Protein AF-A0A5C5XX78-F1 (afdb_monomer_lite)

Secondary structure (DSSP, 8-state):
--------TTS-HHHHHHHHHHT----EESSHHHHTTSTTEEEEEEEGGGTEEEEEEEGGG--S-HHHHHHHHHHHHHHHHGGGTTTT-EEEEEE--TTEEE--STT-EEE-SS-EE-GGGGGGHHHHHHHHH---SS----

Foldseek 3Di:
DPPPPPDPPQDQPQQVVVCVVVVHDWFWDRDLVRLVVDLQKWKWWAFPSLQDTFKTARSVQAQADPVLVVVLSQVSCCVVPVPCNRHRTDIHMTRHDAPDFADGHPRGWGRNSHMTGDPVCVVCVVVSSCSRNDNDPDDPDD

Radius of gyration: 15.11 Å; chains: 1; bounding box: 34×28×59 Å

pLDDT: mean 88.4, std 13.92, range [34.88, 97.88]

Sequence (142 aa):
MSESHDIPEHESPVRRMMADAHGTPFHPLRTLDEARQHDDGVAILQGDWAGQIYAVIPVQMIRCSLETLQRLLLDLDTEAWSCNENEGASIYYERKPAGTGVAGGMGGGTSTGQLWIHPEFDEIAEQIRRVIVSEQETLDVP

Structure (mmCIF, N/CA/C/O backbone):
data_AF-A0A5C5XX78-F1
#
_entry.id   AF-A0A5C5XX78-F1
#
loop_
_atom_site.group_PDB
_atom_site.id
_atom_site.type_symbol
_atom_site.label_atom_id
_atom_site.label_alt_id
_atom_site.label_comp_id
_atom_site.label_asym_id
_atom_site.label_entity_id
_atom_site.label_seq_id
_atom_site.pdbx_PDB_ins_code
_atom_site.Cartn_x
_atom_site.Cartn_y
_atom_site.Cartn_z
_atom_site.occupancy
_atom_site.B_iso_or_equiv
_atom_site.auth_seq_id
_atom_site.auth_comp_id
_atom_site.auth_asym_id
_atom_site.auth_atom_id
_atom_site.pdbx_PDB_model_num
ATOM 1 N N . MET A 1 1 ? 15.141 11.291 -30.766 1.00 34.88 1 MET A N 1
ATOM 2 C CA . MET A 1 1 ? 14.138 12.088 -30.039 1.00 34.88 1 MET A CA 1
ATOM 3 C C . MET A 1 1 ? 13.466 11.106 -29.110 1.00 34.88 1 MET A C 1
ATOM 5 O O . MET A 1 1 ? 12.670 10.313 -29.584 1.00 34.88 1 MET A O 1
ATOM 9 N N . SER A 1 2 ? 13.934 11.013 -27.869 1.00 41.19 2 SER A N 1
ATOM 10 C CA . SER A 1 2 ? 13.335 10.100 -26.897 1.00 41.19 2 SER A CA 1
ATOM 11 C C . SER A 1 2 ? 12.046 10.762 -26.443 1.00 41.19 2 SER A C 1
ATOM 13 O O . SER A 1 2 ? 12.099 11.800 -25.791 1.00 41.19 2 SER A O 1
ATOM 15 N N . GLU A 1 3 ? 10.909 10.248 -26.897 1.00 42.41 3 GLU A N 1
ATOM 16 C CA . GLU A 1 3 ? 9.613 10.643 -26.362 1.00 42.41 3 GLU A CA 1
ATOM 17 C C . GLU A 1 3 ? 9.641 10.317 -24.870 1.00 42.41 3 GLU A C 1
ATOM 19 O O . GLU A 1 3 ? 9.661 9.144 -24.490 1.00 42.41 3 GLU A O 1
ATOM 24 N N . SER A 1 4 ? 9.723 11.349 -24.029 1.00 49.38 4 SER A N 1
ATOM 25 C CA . SER A 1 4 ? 9.356 11.235 -22.625 1.00 49.38 4 SER A CA 1
ATOM 26 C C . SER A 1 4 ? 7.889 10.827 -22.614 1.00 49.38 4 SER A C 1
ATOM 28 O O . SER A 1 4 ? 7.001 11.661 -22.767 1.00 49.38 4 SER A O 1
ATOM 30 N N . HIS A 1 5 ? 7.631 9.524 -22.550 1.00 56.88 5 HIS A N 1
ATOM 31 C CA . HIS A 1 5 ? 6.321 9.028 -22.178 1.00 56.88 5 HIS A CA 1
ATOM 32 C C . HIS A 1 5 ? 6.164 9.376 -20.702 1.00 56.88 5 HIS A C 1
ATOM 34 O O . HIS A 1 5 ? 6.621 8.629 -19.840 1.00 56.88 5 HIS A O 1
ATOM 40 N N . ASP A 1 6 ? 5.607 10.554 -20.425 1.00 76.69 6 ASP A N 1
ATOM 41 C CA . ASP A 1 6 ? 5.142 10.916 -19.093 1.00 76.69 6 ASP A CA 1
ATOM 42 C C . ASP A 1 6 ? 4.172 9.824 -18.634 1.00 76.69 6 ASP A C 1
ATOM 44 O O . ASP A 1 6 ? 3.064 9.679 -19.159 1.00 76.69 6 ASP A O 1
ATOM 48 N N . ILE A 1 7 ? 4.635 8.990 -17.705 1.00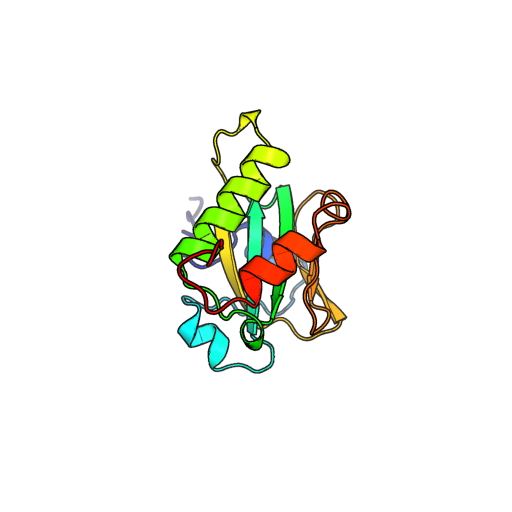 79.44 7 ILE A N 1
ATOM 49 C CA . ILE A 1 7 ? 3.804 7.975 -17.073 1.00 79.44 7 ILE A CA 1
ATOM 50 C C . ILE A 1 7 ? 2.829 8.734 -16.167 1.00 79.44 7 ILE A C 1
ATOM 52 O O . ILE A 1 7 ? 3.286 9.524 -15.338 1.00 79.44 7 ILE A O 1
ATOM 56 N N . PRO A 1 8 ? 1.505 8.550 -16.319 1.00 88.06 8 PRO A N 1
ATOM 57 C CA . PRO A 1 8 ? 0.539 9.250 -15.483 1.00 88.06 8 PRO A CA 1
ATOM 58 C C . PRO A 1 8 ? 0.791 8.986 -13.994 1.00 88.06 8 PRO A C 1
ATOM 60 O O . PRO A 1 8 ? 1.100 7.863 -13.616 1.00 88.06 8 PRO A O 1
ATOM 63 N N . GLU A 1 9 ? 0.576 9.982 -13.133 1.00 87.81 9 GLU A N 1
ATOM 64 C CA . GLU A 1 9 ? 0.915 9.898 -11.696 1.00 87.81 9 GLU A CA 1
ATOM 65 C C . GLU A 1 9 ? 0.242 8.730 -10.951 1.00 87.81 9 GLU A C 1
ATOM 67 O O . GLU A 1 9 ? 0.791 8.195 -9.994 1.00 87.81 9 GLU A O 1
ATOM 72 N N . HIS A 1 10 ? -0.941 8.307 -11.404 1.00 89.94 10 HIS A N 1
ATOM 73 C CA . HIS A 1 10 ? -1.679 7.175 -10.835 1.00 89.94 10 HIS A CA 1
ATOM 74 C C . HIS A 1 10 ? -1.178 5.804 -11.317 1.00 89.94 10 HIS A C 1
ATOM 76 O O . HIS A 1 10 ? -1.722 4.772 -10.926 1.00 89.94 10 HIS A O 1
ATOM 82 N N . GLU A 1 11 ? -0.171 5.773 -12.184 1.00 92.38 11 GLU A N 1
ATOM 83 C CA . GLU A 1 11 ? 0.428 4.556 -12.708 1.00 92.38 11 GLU A CA 1
ATOM 84 C C . GLU A 1 11 ? 1.809 4.338 -12.104 1.00 92.38 11 GLU A C 1
ATOM 86 O O . GLU A 1 11 ? 2.637 5.243 -12.045 1.00 92.38 11 GLU A O 1
ATOM 91 N N . SER A 1 12 ? 2.091 3.104 -11.692 1.00 91.50 12 SER A N 1
ATOM 92 C CA . SER A 1 12 ? 3.438 2.743 -11.264 1.00 91.50 12 SER A CA 1
ATOM 93 C C . SER A 1 12 ? 4.353 2.563 -12.477 1.00 91.50 12 SER A C 1
ATOM 95 O O . SER A 1 12 ? 4.074 1.689 -13.309 1.00 91.50 12 SER A O 1
ATOM 97 N N . PRO A 1 13 ? 5.481 3.299 -12.558 1.00 90.75 13 PRO A N 1
ATOM 98 C CA . PRO A 1 13 ? 6.438 3.160 -13.653 1.00 90.75 13 PRO A CA 1
ATOM 99 C C . PRO A 1 13 ? 6.957 1.732 -13.821 1.00 90.75 13 PRO A C 1
ATOM 101 O O . PRO A 1 13 ? 7.017 1.210 -14.934 1.00 90.75 13 PRO A O 1
ATOM 104 N N . VAL A 1 14 ? 7.271 1.067 -12.703 1.00 91.38 14 VAL A N 1
ATOM 105 C CA . VAL A 1 14 ? 7.781 -0.310 -12.699 1.00 91.38 14 VAL A CA 1
ATOM 106 C C . VAL A 1 14 ? 6.731 -1.280 -13.225 1.00 91.38 14 VAL A C 1
ATOM 108 O O . VAL A 1 14 ? 7.042 -2.132 -14.058 1.00 91.38 14 VAL A O 1
ATOM 111 N N . ARG A 1 15 ? 5.473 -1.153 -12.788 1.00 92.94 15 ARG A N 1
ATOM 112 C CA . ARG A 1 15 ? 4.414 -2.076 -13.222 1.00 92.94 15 ARG A CA 1
ATOM 113 C C . ARG A 1 15 ? 3.991 -1.841 -14.667 1.00 92.94 15 ARG A C 1
ATOM 115 O O . ARG A 1 15 ? 3.761 -2.827 -15.362 1.00 92.94 15 ARG A O 1
ATOM 122 N N . ARG A 1 16 ? 3.987 -0.590 -15.142 1.00 92.19 16 ARG A N 1
ATOM 123 C CA . ARG A 1 16 ? 3.824 -0.255 -16.565 1.00 92.19 16 ARG A CA 1
ATOM 124 C C . ARG A 1 16 ? 4.921 -0.909 -17.408 1.00 92.19 16 ARG A C 1
ATOM 126 O O . ARG A 1 16 ? 4.611 -1.688 -18.303 1.00 92.19 16 ARG A O 1
ATOM 133 N N . MET A 1 17 ? 6.189 -0.682 -17.056 1.00 91.25 17 MET A N 1
ATOM 134 C CA . MET A 1 17 ? 7.338 -1.250 -17.770 1.00 91.25 17 MET A CA 1
ATOM 135 C C . MET A 1 17 ? 7.292 -2.784 -17.823 1.00 91.25 17 MET A C 1
ATOM 137 O O . MET A 1 17 ? 7.522 -3.376 -18.876 1.00 91.25 17 MET A O 1
ATOM 141 N N . MET A 1 18 ? 6.980 -3.441 -16.702 1.00 90.62 18 MET A N 1
ATOM 142 C CA . MET A 1 18 ? 6.881 -4.904 -16.646 1.00 90.62 18 MET A CA 1
ATOM 143 C C . MET A 1 18 ? 5.702 -5.434 -17.463 1.00 90.62 18 MET A C 1
ATOM 145 O O . MET A 1 18 ? 5.830 -6.456 -18.138 1.00 90.62 18 MET A O 1
ATOM 149 N N . ALA A 1 19 ? 4.561 -4.744 -17.438 1.00 89.69 19 ALA A N 1
ATOM 150 C CA . ALA A 1 19 ? 3.410 -5.124 -18.241 1.00 89.69 19 ALA A CA 1
ATOM 151 C C . ALA A 1 19 ? 3.722 -5.070 -19.740 1.00 89.69 19 ALA A C 1
ATOM 153 O O . ALA A 1 19 ? 3.444 -6.042 -20.446 1.00 89.69 19 ALA A O 1
ATOM 154 N N . ASP A 1 20 ? 4.379 -3.998 -20.189 1.00 90.38 20 ASP A N 1
ATOM 155 C CA . ASP A 1 20 ? 4.804 -3.820 -21.577 1.00 90.38 20 ASP A CA 1
ATOM 156 C C . ASP A 1 20 ? 5.840 -4.883 -21.985 1.00 90.38 20 ASP A C 1
ATOM 158 O O . ASP A 1 20 ? 5.717 -5.498 -23.045 1.00 90.38 20 ASP A O 1
ATOM 162 N N . ALA A 1 21 ? 6.818 -5.172 -21.119 1.00 90.56 21 ALA A N 1
ATOM 163 C CA . ALA A 1 21 ? 7.855 -6.175 -21.375 1.00 90.56 21 ALA A CA 1
ATOM 164 C C . ALA A 1 21 ? 7.300 -7.606 -21.491 1.00 90.56 21 ALA A C 1
ATOM 166 O O . ALA A 1 21 ? 7.792 -8.405 -22.290 1.00 90.56 21 ALA A O 1
ATOM 167 N N . HIS A 1 22 ? 6.274 -7.936 -20.704 1.00 87.62 22 HIS A N 1
ATOM 168 C CA . HIS A 1 22 ? 5.653 -9.263 -20.692 1.00 87.62 22 HIS A CA 1
ATOM 169 C C . HIS A 1 22 ? 4.404 -9.373 -21.579 1.00 87.62 22 HIS A C 1
ATOM 171 O O . HIS A 1 22 ? 3.832 -10.458 -21.681 1.00 87.62 22 HIS A O 1
ATOM 177 N N . GLY A 1 23 ? 3.963 -8.279 -22.209 1.00 88.81 23 GLY A N 1
ATOM 178 C CA . GLY A 1 23 ? 2.720 -8.236 -22.984 1.00 88.81 23 GLY A CA 1
ATOM 179 C C . GLY A 1 23 ? 1.479 -8.559 -22.147 1.00 88.81 23 GLY A C 1
ATOM 180 O O . GLY A 1 23 ? 0.535 -9.170 -22.649 1.00 88.81 23 GLY A O 1
ATOM 181 N N . THR A 1 24 ? 1.492 -8.207 -20.858 1.00 87.06 24 THR A N 1
ATOM 182 C CA . THR A 1 24 ? 0.390 -8.499 -19.928 1.00 87.06 24 THR A CA 1
ATOM 183 C C . THR A 1 24 ? -0.513 -7.281 -19.730 1.00 87.06 24 THR A C 1
ATOM 185 O O . THR A 1 24 ? -0.042 -6.149 -19.826 1.00 87.06 24 THR A O 1
ATOM 188 N N . PRO A 1 25 ? -1.816 -7.470 -19.447 1.00 86.94 25 PRO A N 1
ATOM 189 C CA . PRO A 1 25 ? -2.714 -6.348 -19.199 1.00 86.94 25 PRO A CA 1
ATOM 190 C C . PRO A 1 25 ? -2.315 -5.562 -17.942 1.00 86.94 25 PRO A C 1
ATOM 192 O O . PRO A 1 25 ? -2.126 -6.137 -16.867 1.00 86.94 25 PRO A O 1
ATOM 195 N N . PHE A 1 26 ? -2.255 -4.237 -18.069 1.00 90.62 26 PHE A N 1
ATOM 196 C CA . PHE A 1 26 ? -2.092 -3.307 -16.954 1.00 90.62 26 PHE A CA 1
ATOM 197 C C . PHE A 1 26 ? -3.342 -2.441 -16.824 1.00 90.62 26 PHE A C 1
ATOM 199 O O . PHE A 1 26 ? -3.742 -1.758 -17.768 1.00 90.62 26 PHE A O 1
ATOM 206 N N . HIS A 1 27 ? -3.968 -2.503 -15.652 1.00 94.44 27 HIS A N 1
ATOM 207 C CA . HIS A 1 27 ? -5.246 -1.862 -15.360 1.00 94.44 27 HIS 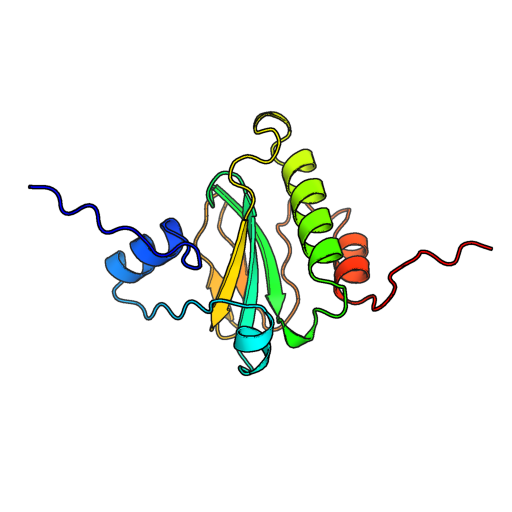A CA 1
ATOM 208 C C . HIS A 1 27 ? -5.102 -0.938 -14.143 1.00 94.44 27 HIS A C 1
ATOM 210 O O . HIS A 1 27 ? -5.552 -1.304 -13.052 1.00 94.44 27 HIS A O 1
ATOM 216 N N . PRO A 1 28 ? -4.434 0.218 -14.307 1.00 95.19 28 PRO A N 1
ATOM 217 C CA . PRO A 1 28 ? -4.310 1.209 -13.252 1.00 95.19 28 PRO A CA 1
ATOM 218 C C . PRO A 1 28 ? -5.648 1.909 -13.020 1.00 95.19 28 PRO A C 1
ATOM 220 O O . PRO A 1 28 ? -6.447 2.086 -13.941 1.00 95.19 28 PRO A O 1
ATOM 223 N N . LEU A 1 29 ? -5.872 2.305 -11.775 1.00 96.62 29 LEU A N 1
ATOM 224 C CA . LEU A 1 29 ? -7.042 3.030 -11.302 1.00 96.62 29 LEU A CA 1
ATOM 225 C C . LEU A 1 29 ? -6.548 4.303 -10.617 1.00 96.62 29 LEU A C 1
ATOM 227 O O . LEU A 1 29 ? -5.459 4.341 -10.045 1.00 96.62 29 LEU A O 1
ATOM 231 N N . ARG A 1 30 ? -7.333 5.373 -10.689 1.00 94.75 30 ARG A N 1
ATOM 232 C CA . ARG A 1 30 ? -6.910 6.699 -10.226 1.00 94.75 30 ARG A CA 1
ATOM 233 C C . ARG A 1 30 ? -7.119 6.892 -8.738 1.00 94.75 30 ARG A C 1
ATOM 235 O O . ARG A 1 30 ? -6.352 7.609 -8.104 1.00 94.75 30 ARG A O 1
ATOM 242 N N . THR A 1 31 ? -8.176 6.304 -8.190 1.00 95.12 31 THR A N 1
ATOM 243 C CA . THR A 1 31 ? -8.596 6.561 -6.811 1.00 95.12 31 THR A CA 1
ATOM 244 C C . THR A 1 31 ? -9.045 5.292 -6.105 1.00 95.12 31 THR A C 1
ATOM 246 O O . THR A 1 31 ? -9.423 4.299 -6.730 1.00 95.12 31 THR A O 1
ATOM 249 N N . LEU A 1 32 ? -9.064 5.356 -4.771 1.00 94.38 32 LEU A N 1
ATOM 250 C CA . LEU A 1 32 ? -9.640 4.307 -3.937 1.00 94.38 32 LEU A CA 1
ATOM 251 C C . LEU A 1 32 ? -11.123 4.072 -4.267 1.00 94.38 32 LEU A C 1
ATOM 253 O O . LEU A 1 32 ? -11.564 2.926 -4.310 1.00 94.38 32 LEU A O 1
ATOM 257 N N . ASP A 1 33 ? -11.890 5.135 -4.525 1.00 94.81 33 ASP A N 1
ATOM 258 C CA . ASP A 1 33 ? -13.306 5.020 -4.889 1.00 94.81 33 ASP A CA 1
ATOM 259 C C . ASP A 1 33 ? -13.510 4.337 -6.242 1.00 94.81 33 ASP A C 1
ATOM 261 O O . ASP A 1 33 ? -14.409 3.510 -6.367 1.00 94.81 33 ASP A O 1
ATOM 265 N N . GLU A 1 34 ? -12.660 4.621 -7.235 1.00 96.06 34 GLU A N 1
ATOM 266 C CA . GLU A 1 34 ? -12.669 3.902 -8.515 1.00 96.06 34 GLU A CA 1
ATOM 267 C C . GLU A 1 34 ? -12.330 2.423 -8.298 1.00 96.06 34 GLU A C 1
ATOM 269 O O . GLU A 1 34 ? -13.036 1.539 -8.777 1.00 96.06 34 GLU A O 1
ATOM 274 N N . ALA A 1 35 ? -11.309 2.134 -7.491 1.00 95.25 35 ALA A N 1
ATOM 275 C CA . ALA A 1 35 ? -10.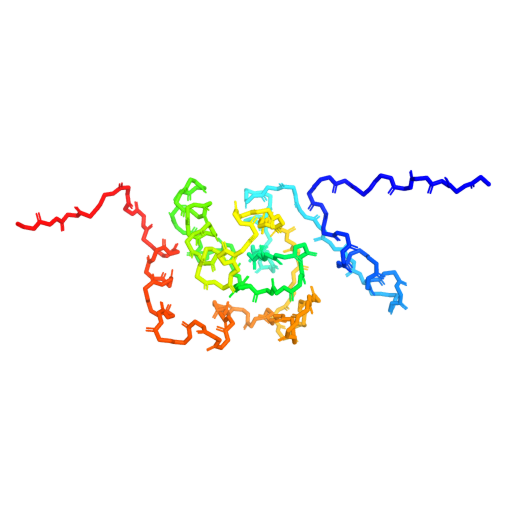932 0.765 -7.168 1.00 95.25 35 ALA A CA 1
ATOM 276 C C . ALA A 1 35 ? -12.046 -0.022 -6.475 1.00 95.25 35 ALA A C 1
ATOM 278 O O . ALA A 1 35 ? -12.247 -1.198 -6.779 1.00 95.25 35 ALA A O 1
ATOM 279 N N . ARG A 1 36 ? -12.815 0.619 -5.588 1.00 95.75 36 ARG A N 1
ATOM 280 C CA . ARG A 1 36 ? -13.953 0.003 -4.886 1.00 95.75 36 ARG A CA 1
ATOM 281 C C . ARG A 1 36 ? -15.096 -0.418 -5.808 1.00 95.75 36 ARG A C 1
ATOM 283 O O . ARG A 1 36 ? -15.925 -1.221 -5.385 1.00 95.75 36 ARG A O 1
ATOM 290 N N . GLN A 1 37 ? -15.142 0.075 -7.045 1.00 96.69 37 GLN A N 1
ATOM 291 C CA . GLN A 1 37 ? -16.129 -0.345 -8.047 1.00 96.69 37 GLN A CA 1
ATOM 292 C C . GLN A 1 37 ? -15.786 -1.695 -8.695 1.00 96.69 37 GLN A C 1
ATOM 294 O O . GLN A 1 37 ? -16.573 -2.210 -9.490 1.00 96.69 37 GLN A O 1
ATOM 299 N N . HIS A 1 38 ? -14.632 -2.277 -8.361 1.00 95.94 38 HIS A N 1
ATOM 300 C CA . HIS A 1 38 ? -14.143 -3.525 -8.927 1.00 95.94 38 HIS A CA 1
ATOM 301 C C . HIS A 1 38 ? -13.913 -4.582 -7.838 1.00 95.94 38 HIS A C 1
ATOM 303 O O . HIS A 1 38 ? -13.260 -4.320 -6.827 1.00 95.94 38 HIS A O 1
ATOM 309 N N . ASP A 1 39 ? -14.402 -5.805 -8.067 1.00 94.19 39 ASP A N 1
ATOM 310 C CA . ASP A 1 39 ? -14.197 -6.940 -7.150 1.00 94.19 39 ASP A CA 1
ATOM 311 C C . ASP A 1 39 ? -12.716 -7.345 -7.038 1.00 94.19 39 ASP A C 1
ATOM 313 O O . ASP A 1 39 ? -12.280 -7.864 -6.013 1.00 94.19 39 ASP A O 1
ATOM 317 N N . ASP A 1 40 ? -11.935 -7.086 -8.091 1.00 95.62 40 ASP A N 1
ATOM 318 C CA . ASP A 1 40 ? -10.493 -7.328 -8.180 1.00 95.62 40 ASP A CA 1
ATOM 319 C C . ASP A 1 40 ? -9.649 -6.068 -7.914 1.00 95.62 40 ASP A C 1
ATOM 321 O O . ASP A 1 40 ? -8.454 -6.049 -8.214 1.00 95.62 40 ASP A O 1
ATOM 325 N N . GLY A 1 41 ? -10.254 -5.009 -7.367 1.00 97.12 41 GLY A N 1
ATOM 326 C CA . GLY A 1 41 ? -9.553 -3.785 -6.995 1.00 97.12 41 GLY A CA 1
ATOM 327 C C . GLY A 1 41 ? -8.612 -3.996 -5.806 1.00 97.12 41 GLY A C 1
ATOM 328 O O . GLY A 1 41 ? -9.018 -4.477 -4.742 1.00 97.12 41 GLY A O 1
ATOM 329 N N . VAL A 1 42 ? -7.354 -3.582 -5.954 1.00 97.88 42 VAL A N 1
ATOM 330 C CA . VAL A 1 42 ? -6.350 -3.591 -4.881 1.00 97.88 42 VAL A CA 1
ATOM 331 C C . VAL A 1 42 ? -5.705 -2.219 -4.707 1.00 97.88 42 VAL A C 1
ATOM 333 O O . VAL A 1 42 ? -5.531 -1.478 -5.674 1.00 97.88 42 VAL A O 1
ATOM 336 N N . ALA A 1 43 ? -5.327 -1.900 -3.472 1.00 97.81 43 ALA A N 1
ATOM 337 C CA . ALA A 1 43 ? -4.361 -0.859 -3.154 1.00 97.81 43 ALA A CA 1
ATOM 338 C C . ALA A 1 43 ? -2.992 -1.510 -2.923 1.00 97.81 43 ALA A C 1
ATOM 340 O O . ALA A 1 43 ? -2.885 -2.521 -2.227 1.00 97.81 43 ALA A O 1
ATOM 341 N N . ILE A 1 44 ? -1.953 -0.937 -3.513 1.00 97.88 44 ILE A N 1
ATOM 342 C CA . ILE A 1 44 ? -0.575 -1.413 -3.429 1.00 97.88 44 ILE A CA 1
ATOM 343 C C . ILE A 1 44 ? 0.230 -0.329 -2.723 1.00 97.88 44 ILE A C 1
ATOM 345 O O . ILE A 1 44 ? 0.376 0.771 -3.257 1.00 97.88 44 ILE A O 1
ATOM 349 N N . LEU A 1 45 ? 0.733 -0.648 -1.532 1.00 97.44 45 LEU A N 1
ATOM 350 C CA . LEU A 1 45 ? 1.658 0.201 -0.785 1.00 97.44 45 LEU A CA 1
ATOM 351 C C . LEU A 1 45 ? 3.072 -0.232 -1.143 1.00 97.44 45 LEU A C 1
ATOM 353 O O . LEU A 1 45 ? 3.408 -1.415 -1.052 1.00 97.44 45 LEU A O 1
ATOM 357 N N . GLN A 1 46 ? 3.888 0.723 -1.558 1.00 96.00 46 GLN A N 1
ATOM 358 C CA . GLN A 1 46 ? 5.269 0.489 -1.951 1.00 96.00 46 GLN A CA 1
ATOM 359 C C . GLN A 1 46 ? 6.163 1.607 -1.441 1.00 96.00 46 GLN A C 1
ATOM 361 O O . GLN A 1 46 ? 5.690 2.726 -1.240 1.00 96.00 46 GLN A O 1
ATOM 366 N N . GLY A 1 47 ? 7.454 1.320 -1.366 1.00 94.25 47 GLY A N 1
ATOM 367 C CA . GLY A 1 47 ? 8.476 2.343 -1.228 1.00 94.25 47 GLY A CA 1
ATOM 368 C C . GLY A 1 47 ? 9.693 2.061 -2.078 1.00 94.25 47 GLY A C 1
ATOM 369 O O . GLY A 1 47 ? 9.664 1.175 -2.945 1.00 94.25 47 GLY A O 1
ATOM 370 N N . ASP A 1 48 ? 10.712 2.896 -1.893 1.00 92.31 48 ASP A N 1
ATOM 371 C CA . ASP A 1 48 ? 11.933 2.900 -2.703 1.00 92.31 48 ASP A CA 1
ATOM 372 C C . ASP A 1 48 ? 11.631 2.893 -4.221 1.00 92.31 48 ASP A C 1
ATOM 374 O O . ASP A 1 48 ? 12.167 2.102 -4.990 1.00 92.31 48 ASP A O 1
ATOM 378 N N . TRP A 1 49 ? 10.670 3.714 -4.675 1.00 90.12 49 TRP A N 1
ATOM 379 C CA . TRP A 1 49 ? 10.224 3.775 -6.082 1.00 90.12 49 TRP A CA 1
ATOM 380 C C . TRP A 1 49 ? 9.802 2.412 -6.665 1.00 90.12 49 TRP A C 1
ATOM 382 O O . TRP A 1 49 ? 10.041 2.106 -7.835 1.00 90.12 49 TRP A O 1
ATOM 392 N N . ALA A 1 50 ? 9.102 1.616 -5.852 1.00 90.56 50 ALA A N 1
ATOM 393 C CA . ALA A 1 50 ? 8.729 0.220 -6.100 1.00 90.56 50 ALA A CA 1
ATOM 394 C C . ALA A 1 50 ? 9.877 -0.785 -5.928 1.00 90.56 50 ALA A C 1
ATOM 396 O O . ALA A 1 50 ? 9.726 -1.935 -6.341 1.00 90.56 50 ALA A O 1
ATOM 397 N N . GLY A 1 51 ? 10.984 -0.392 -5.295 1.00 90.50 51 GLY A N 1
ATOM 398 C CA . GLY A 1 51 ? 12.052 -1.269 -4.813 1.00 90.50 51 GLY A CA 1
ATOM 399 C C . GLY A 1 51 ? 11.572 -2.265 -3.756 1.00 90.50 51 GLY A C 1
ATOM 400 O O . GLY A 1 51 ? 12.157 -3.337 -3.614 1.00 90.50 51 GLY A O 1
ATOM 401 N N . GLN A 1 52 ? 10.435 -1.989 -3.113 1.00 94.69 52 GLN A N 1
ATOM 402 C CA . GLN A 1 52 ? 9.742 -2.945 -2.259 1.00 94.69 52 GLN A CA 1
ATOM 403 C C . GLN A 1 52 ? 8.228 -2.724 -2.285 1.00 94.69 52 GLN A C 1
ATOM 405 O O . GLN A 1 52 ? 7.740 -1.593 -2.298 1.00 94.69 52 GLN A O 1
ATOM 410 N N . ILE A 1 53 ? 7.470 -3.823 -2.287 1.00 97.06 53 ILE A N 1
ATOM 411 C CA . ILE A 1 53 ? 6.025 -3.797 -2.046 1.00 97.06 53 ILE A CA 1
ATOM 412 C C . ILE A 1 53 ? 5.809 -4.121 -0.576 1.00 97.06 53 ILE A C 1
ATOM 414 O O . ILE A 1 53 ? 6.155 -5.215 -0.149 1.00 97.06 53 ILE A O 1
ATOM 418 N N . TYR A 1 54 ? 5.226 -3.198 0.184 1.00 96.56 54 TYR A N 1
ATOM 419 C CA . TYR A 1 54 ? 4.961 -3.385 1.610 1.00 96.56 54 TYR A CA 1
ATOM 420 C C . TYR A 1 54 ? 3.674 -4.165 1.849 1.00 96.56 54 TYR A C 1
ATOM 422 O O . TYR A 1 54 ? 3.632 -5.064 2.687 1.00 96.56 54 TYR A O 1
ATOM 430 N N . ALA A 1 55 ? 2.621 -3.839 1.095 1.00 97.25 55 ALA A N 1
ATOM 431 C CA . ALA A 1 55 ? 1.334 -4.507 1.205 1.00 97.25 55 ALA A CA 1
ATOM 432 C C . ALA A 1 55 ? 0.551 -4.480 -0.112 1.00 97.25 55 ALA A C 1
ATOM 434 O O . ALA A 1 55 ? 0.621 -3.523 -0.887 1.00 97.25 55 ALA A O 1
ATOM 435 N N . VAL A 1 56 ? -0.251 -5.524 -0.325 1.00 97.75 56 VAL A N 1
ATOM 436 C CA . VAL A 1 56 ? -1.275 -5.595 -1.373 1.00 97.75 56 VAL A CA 1
ATOM 437 C C . VAL A 1 56 ? -2.607 -5.842 -0.681 1.00 97.75 56 VAL A C 1
ATOM 439 O O . VAL A 1 56 ? -2.818 -6.873 -0.041 1.00 97.75 56 VAL A O 1
ATOM 442 N N . ILE A 1 57 ? -3.498 -4.863 -0.776 1.00 97.56 57 ILE A N 1
ATOM 443 C CA . ILE A 1 57 ? -4.698 -4.776 0.048 1.00 97.56 57 ILE A CA 1
ATOM 444 C C . ILE A 1 57 ? -5.921 -4.810 -0.868 1.00 97.56 57 ILE A C 1
ATOM 446 O O . ILE A 1 57 ? -6.092 -3.891 -1.667 1.00 97.56 57 ILE A O 1
ATOM 450 N N . PRO A 1 58 ? -6.820 -5.802 -0.757 1.00 97.19 58 PRO A N 1
ATOM 451 C CA . PRO A 1 58 ? -8.119 -5.729 -1.413 1.00 97.19 58 PRO A CA 1
ATOM 452 C C . PRO A 1 58 ? -8.855 -4.478 -0.934 1.00 97.19 58 PRO A C 1
ATOM 454 O O . PRO A 1 58 ? -9.057 -4.300 0.269 1.00 97.19 58 PRO A O 1
ATOM 457 N N . VAL A 1 59 ? -9.284 -3.605 -1.845 1.00 9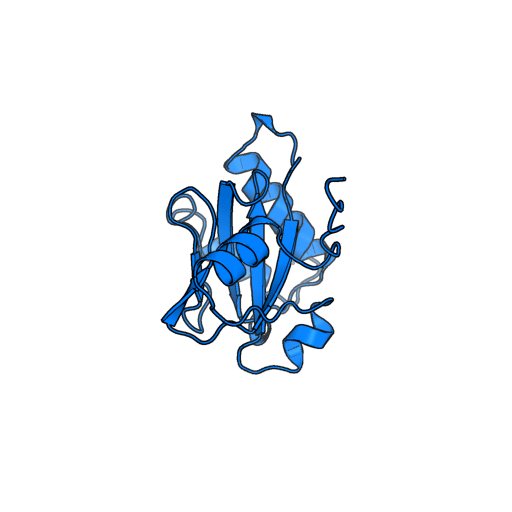6.38 59 VAL A N 1
ATOM 458 C CA . VAL A 1 59 ? -9.853 -2.298 -1.454 1.00 96.38 59 VAL A CA 1
ATOM 459 C C . VAL A 1 59 ? -11.149 -2.413 -0.653 1.00 96.38 59 VAL A C 1
ATOM 461 O O . VAL A 1 59 ? -11.486 -1.516 0.117 1.00 96.38 59 VAL A O 1
ATOM 464 N N . GLN A 1 60 ? -11.840 -3.550 -0.766 1.00 94.31 60 GLN A N 1
ATOM 465 C CA . GLN A 1 60 ? -13.017 -3.876 0.040 1.00 94.31 60 GLN A CA 1
ATOM 466 C C . GLN A 1 60 ? -12.692 -4.132 1.517 1.00 94.31 60 GLN A C 1
ATOM 468 O O . GLN A 1 60 ? -13.596 -4.095 2.349 1.00 94.31 60 GLN A O 1
ATOM 473 N N . MET A 1 61 ? -11.425 -4.387 1.851 1.00 94.19 61 MET A N 1
ATOM 474 C CA . MET A 1 61 ? -10.942 -4.534 3.225 1.00 94.19 61 MET A CA 1
ATOM 475 C C . MET A 1 61 ? -10.588 -3.184 3.863 1.00 94.19 61 MET A C 1
ATOM 477 O O . MET A 1 61 ? -10.561 -3.087 5.087 1.00 94.19 61 MET A O 1
ATOM 481 N N . ILE A 1 62 ? -10.344 -2.149 3.053 1.00 94.94 62 ILE A N 1
ATOM 482 C CA . ILE A 1 62 ? -9.936 -0.823 3.525 1.00 94.94 62 ILE A CA 1
ATOM 483 C C . ILE A 1 62 ? -11.152 -0.096 4.094 1.00 94.94 62 ILE A C 1
ATOM 485 O O . ILE A 1 62 ? -12.058 0.326 3.361 1.00 94.94 62 ILE A O 1
ATOM 489 N N . ARG A 1 63 ? -11.155 0.036 5.418 1.00 93.12 63 ARG A N 1
ATOM 490 C CA . ARG A 1 63 ? -12.179 0.724 6.208 1.00 93.12 63 ARG A CA 1
ATOM 491 C C . ARG A 1 63 ? -11.674 2.014 6.846 1.00 93.12 63 ARG A C 1
ATOM 493 O O . ARG A 1 63 ? -12.488 2.873 7.162 1.00 93.12 63 ARG A O 1
ATOM 500 N N . CYS A 1 64 ? -10.362 2.171 6.987 1.00 91.56 64 CYS A N 1
ATOM 501 C CA . CYS A 1 64 ? -9.766 3.410 7.464 1.00 91.56 64 CYS A CA 1
ATOM 502 C C . CYS A 1 64 ? -9.850 4.548 6.435 1.00 91.56 64 CYS A C 1
ATOM 504 O O . CYS A 1 64 ? -10.151 4.339 5.252 1.00 91.56 64 CYS A O 1
ATOM 506 N N . SER A 1 65 ? -9.588 5.772 6.900 1.00 91.81 65 SER A N 1
ATOM 507 C CA . SER A 1 65 ? -9.516 6.950 6.038 1.00 91.81 65 SER A CA 1
ATOM 508 C C . SER A 1 65 ? -8.274 6.907 5.139 1.00 91.81 65 SER A C 1
ATOM 510 O O . SER A 1 65 ? -7.288 6.223 5.429 1.00 91.81 65 SER A O 1
ATOM 512 N N . LEU A 1 66 ? -8.301 7.676 4.046 1.00 91.69 66 LEU A N 1
ATOM 513 C CA . LEU A 1 66 ? -7.140 7.813 3.164 1.00 91.69 66 LEU A CA 1
ATOM 514 C C . LEU A 1 66 ? -5.926 8.386 3.914 1.00 91.69 66 LEU A C 1
ATOM 516 O O . LEU A 1 66 ? -4.810 7.940 3.678 1.00 91.69 66 LEU A O 1
ATOM 520 N N . GLU A 1 67 ? -6.147 9.311 4.852 1.00 92.94 67 GLU A N 1
ATOM 521 C CA . GLU A 1 67 ? -5.094 9.883 5.701 1.00 92.94 67 GLU A CA 1
ATOM 522 C C . GLU A 1 67 ? -4.453 8.824 6.607 1.00 92.94 67 GLU A C 1
ATOM 524 O O . GLU A 1 67 ? -3.231 8.772 6.739 1.00 92.94 67 GLU A O 1
ATOM 529 N N . THR A 1 68 ? -5.254 7.933 7.199 1.00 93.06 68 THR A N 1
ATOM 530 C CA . THR A 1 68 ? -4.738 6.812 7.995 1.00 93.06 68 THR A CA 1
ATOM 531 C C . THR A 1 68 ? -3.943 5.836 7.135 1.00 93.06 68 THR A C 1
ATOM 533 O O . THR A 1 68 ? -2.880 5.383 7.554 1.00 93.06 68 THR A O 1
ATOM 536 N N . LEU A 1 69 ? -4.421 5.537 5.924 1.00 94.38 69 LEU A N 1
ATOM 537 C CA . LEU A 1 69 ? -3.710 4.666 4.991 1.00 94.38 69 LEU A CA 1
ATOM 538 C C . LEU A 1 69 ? -2.380 5.286 4.531 1.00 94.38 69 LEU A C 1
ATOM 540 O O . LEU A 1 69 ? -1.377 4.585 4.433 1.00 94.38 69 LEU A O 1
ATOM 544 N N . GLN A 1 70 ? -2.360 6.599 4.288 1.00 94.75 70 GLN A N 1
ATOM 545 C CA . GLN A 1 70 ? -1.140 7.344 3.976 1.00 94.75 70 GLN A CA 1
ATOM 546 C C . GLN A 1 70 ? -0.163 7.341 5.150 1.00 94.75 70 GLN A C 1
ATOM 548 O O . GLN A 1 70 ? 1.020 7.109 4.940 1.00 94.75 70 GLN A O 1
ATOM 553 N N . ARG A 1 71 ? -0.635 7.533 6.388 1.00 94.62 71 ARG A N 1
ATOM 554 C CA . ARG A 1 71 ? 0.241 7.459 7.564 1.00 94.62 71 ARG A CA 1
ATOM 555 C C . ARG A 1 71 ? 0.842 6.067 7.741 1.00 94.62 71 ARG A C 1
ATOM 557 O O . ARG A 1 71 ? 2.045 5.965 7.927 1.00 94.62 71 ARG A O 1
ATOM 564 N N . LEU A 1 72 ? 0.035 5.018 7.570 1.00 94.94 72 LEU A N 1
ATOM 565 C CA . LEU A 1 72 ? 0.516 3.637 7.580 1.00 94.94 72 LEU A CA 1
ATOM 566 C C . LEU A 1 72 ? 1.621 3.406 6.539 1.00 94.94 72 LEU A C 1
ATOM 568 O O . LEU A 1 72 ? 2.602 2.742 6.842 1.00 94.94 72 LEU A O 1
ATOM 572 N N . LEU A 1 73 ? 1.487 3.954 5.326 1.00 96.19 73 LEU A N 1
ATOM 573 C CA . LEU A 1 73 ? 2.544 3.876 4.315 1.00 96.19 73 LEU A CA 1
ATOM 574 C C . LEU A 1 73 ? 3.852 4.514 4.809 1.00 96.19 73 LEU A C 1
ATOM 576 O O . LEU A 1 73 ? 4.900 3.901 4.653 1.00 96.19 73 LEU A O 1
ATOM 580 N N . LEU A 1 74 ? 3.791 5.714 5.389 1.00 94.44 74 LEU A N 1
ATOM 581 C CA . LEU A 1 74 ? 4.983 6.417 5.877 1.00 94.44 74 LEU A CA 1
ATOM 582 C C . LEU A 1 74 ? 5.638 5.685 7.058 1.00 94.44 74 LEU A C 1
ATOM 584 O O . LEU A 1 74 ? 6.860 5.613 7.146 1.00 94.44 74 LEU A O 1
ATOM 588 N N . ASP A 1 75 ? 4.835 5.099 7.947 1.00 93.56 75 ASP A N 1
ATOM 589 C CA . ASP A 1 75 ? 5.345 4.297 9.061 1.00 93.56 75 ASP A CA 1
ATOM 590 C C . ASP A 1 75 ? 6.093 3.052 8.541 1.00 93.56 75 ASP A C 1
ATOM 592 O O . ASP A 1 75 ? 7.194 2.751 9.002 1.00 93.56 75 ASP A O 1
ATOM 596 N N . LEU A 1 76 ? 5.532 2.361 7.538 1.00 93.38 76 LEU A N 1
ATOM 597 C CA . LEU A 1 76 ? 6.168 1.200 6.899 1.00 93.38 76 LEU A CA 1
ATOM 598 C C . LEU A 1 76 ? 7.439 1.581 6.134 1.00 93.38 76 LEU A C 1
ATOM 600 O O . LEU A 1 76 ? 8.429 0.854 6.193 1.00 93.38 76 LEU A O 1
ATOM 604 N N . ASP A 1 77 ? 7.419 2.710 5.427 1.00 93.94 77 ASP A N 1
ATOM 605 C CA . ASP A 1 77 ? 8.575 3.189 4.674 1.00 93.94 77 ASP A CA 1
ATOM 606 C C . ASP A 1 77 ? 9.707 3.639 5.597 1.00 93.94 77 ASP A C 1
ATOM 608 O O . ASP A 1 77 ? 10.859 3.296 5.368 1.00 93.94 77 ASP A O 1
ATOM 612 N N . THR A 1 78 ? 9.386 4.314 6.701 1.00 93.00 78 THR A N 1
ATOM 613 C CA . THR A 1 78 ? 10.382 4.703 7.706 1.00 93.00 78 THR A CA 1
ATOM 614 C C . THR A 1 78 ? 11.037 3.479 8.355 1.00 93.00 78 THR A C 1
ATOM 616 O O . THR A 1 78 ? 12.244 3.499 8.599 1.00 93.00 78 THR A O 1
ATOM 619 N N . GLU A 1 79 ? 10.273 2.414 8.613 1.00 90.81 79 GLU A N 1
ATOM 620 C CA . GLU A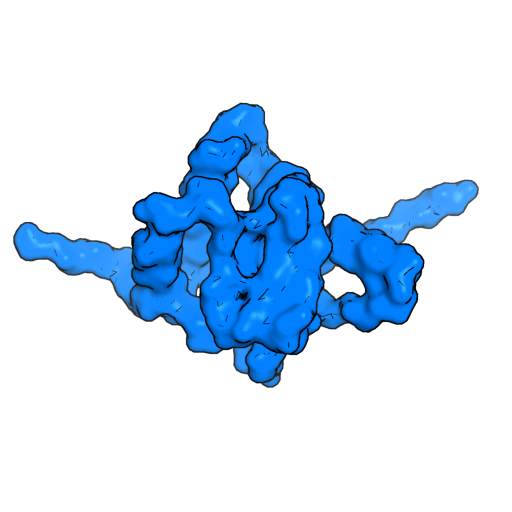 1 79 ? 10.800 1.163 9.171 1.00 90.81 79 GLU A CA 1
ATOM 621 C C . GLU A 1 79 ? 11.717 0.431 8.174 1.00 90.81 79 GLU A C 1
ATOM 623 O O . GLU A 1 79 ? 12.827 0.043 8.535 1.00 90.81 79 GLU A O 1
ATOM 628 N N . ALA A 1 80 ? 11.296 0.283 6.912 1.00 90.44 80 ALA A N 1
ATOM 629 C CA . ALA A 1 80 ? 12.075 -0.442 5.902 1.00 90.44 80 ALA A CA 1
ATOM 630 C C . ALA A 1 80 ? 13.242 0.380 5.318 1.00 90.44 80 ALA A C 1
ATOM 632 O O . ALA A 1 80 ? 14.331 -0.147 5.087 1.00 90.44 80 ALA A O 1
ATOM 633 N N . TRP A 1 81 ? 13.039 1.681 5.106 1.00 88.62 81 TRP A N 1
ATOM 634 C CA . TRP A 1 81 ? 13.940 2.587 4.385 1.00 88.62 81 TRP A CA 1
ATOM 635 C C . TRP A 1 81 ? 14.105 3.935 5.096 1.00 88.62 81 TRP A C 1
ATOM 637 O O . TRP A 1 81 ? 14.007 5.001 4.488 1.00 88.62 81 TRP A O 1
ATOM 647 N N . SER A 1 82 ? 14.465 3.909 6.382 1.00 87.25 82 SER A N 1
ATOM 648 C CA . SER A 1 82 ? 14.775 5.123 7.165 1.00 87.25 82 SER A CA 1
ATOM 649 C C . SER A 1 82 ? 15.768 6.099 6.503 1.00 87.25 82 SER A C 1
ATOM 651 O O . SER A 1 82 ? 15.764 7.286 6.821 1.00 87.25 82 SER A O 1
ATOM 653 N N . CYS A 1 83 ? 16.612 5.631 5.575 1.00 84.38 83 CYS A N 1
ATOM 654 C CA . CYS A 1 83 ? 17.557 6.462 4.825 1.00 84.38 83 CYS A CA 1
ATOM 655 C C . CYS A 1 83 ? 16.930 7.303 3.705 1.00 84.38 83 CYS A C 1
ATOM 657 O O . CYS A 1 83 ? 17.585 8.233 3.240 1.00 84.38 83 CYS A O 1
ATOM 659 N N . ASN A 1 84 ? 15.713 6.975 3.268 1.00 83.75 84 ASN A N 1
ATOM 660 C CA . ASN A 1 84 ? 15.047 7.634 2.145 1.00 83.75 84 ASN A CA 1
ATOM 661 C C . ASN A 1 84 ? 14.106 8.758 2.597 1.00 83.75 84 ASN A C 1
ATOM 663 O O . ASN A 1 84 ? 13.530 9.426 1.753 1.00 83.75 84 ASN A O 1
ATOM 667 N N . GLU A 1 85 ? 13.920 8.974 3.906 1.00 87.56 85 GLU A N 1
ATOM 668 C CA . GLU A 1 85 ? 13.028 10.015 4.449 1.00 87.56 85 GLU A CA 1
ATOM 669 C C . GLU A 1 85 ? 11.605 9.992 3.836 1.00 87.56 85 GLU A C 1
ATOM 671 O O . GLU A 1 85 ? 10.949 11.028 3.731 1.00 87.56 85 GLU A O 1
ATOM 676 N N . ASN A 1 86 ? 11.090 8.803 3.487 1.00 86.75 86 ASN A N 1
ATOM 677 C CA . ASN A 1 86 ? 9.821 8.574 2.776 1.00 86.75 86 ASN A CA 1
ATOM 678 C C . ASN A 1 86 ? 9.799 8.953 1.284 1.00 86.75 86 ASN A C 1
ATOM 680 O O . ASN A 1 86 ? 8.745 8.899 0.640 1.00 86.75 86 ASN A O 1
ATOM 684 N N . GLU A 1 87 ? 10.939 9.310 0.694 1.00 87.75 87 GLU A N 1
ATOM 685 C CA . GLU A 1 87 ? 11.054 9.470 -0.751 1.00 87.75 87 GLU A CA 1
ATOM 686 C C . GLU A 1 87 ? 10.844 8.122 -1.464 1.00 87.75 87 GLU A C 1
ATOM 688 O O . GLU A 1 87 ? 11.432 7.097 -1.125 1.00 87.75 87 GLU A O 1
ATOM 693 N N . GLY A 1 88 ? 9.965 8.118 -2.471 1.00 87.75 88 GLY A N 1
ATOM 694 C CA . GLY A 1 88 ? 9.613 6.910 -3.224 1.00 87.75 88 GLY A CA 1
ATOM 695 C C . GLY A 1 88 ? 8.474 6.079 -2.619 1.00 87.75 88 GLY A C 1
ATOM 696 O O . GLY A 1 88 ? 8.009 5.143 -3.282 1.00 87.75 88 GLY A O 1
ATOM 697 N N . ALA A 1 89 ? 7.981 6.440 -1.427 1.00 94.81 89 ALA A N 1
ATOM 698 C CA . ALA A 1 89 ? 6.766 5.887 -0.839 1.00 94.81 89 ALA A CA 1
ATOM 699 C C . ALA A 1 89 ? 5.537 6.298 -1.664 1.00 94.81 89 ALA A C 1
ATOM 701 O O . ALA A 1 89 ? 5.337 7.473 -1.980 1.00 94.81 89 ALA A O 1
ATOM 702 N N . SER A 1 90 ? 4.695 5.344 -2.062 1.00 95.56 90 SER A N 1
ATOM 703 C CA . SER A 1 90 ? 3.501 5.638 -2.866 1.00 95.56 90 SER A CA 1
ATOM 704 C C . SER A 1 90 ? 2.399 4.596 -2.701 1.00 95.56 90 SER A C 1
ATOM 706 O O . SER A 1 90 ? 2.658 3.416 -2.460 1.00 95.56 90 SER A O 1
ATOM 708 N N . ILE A 1 91 ? 1.154 5.044 -2.886 1.00 96.81 91 ILE A N 1
ATOM 709 C CA . ILE A 1 91 ? -0.033 4.187 -2.960 1.00 96.81 91 ILE A CA 1
ATOM 710 C C . ILE A 1 91 ? -0.529 4.188 -4.399 1.00 96.81 91 ILE A C 1
ATOM 712 O O . ILE A 1 91 ? -0.816 5.245 -4.957 1.00 96.81 91 ILE A O 1
ATOM 716 N N . TYR A 1 92 ? -0.688 3.000 -4.969 1.00 97.31 92 TYR A N 1
ATOM 717 C CA . TYR A 1 9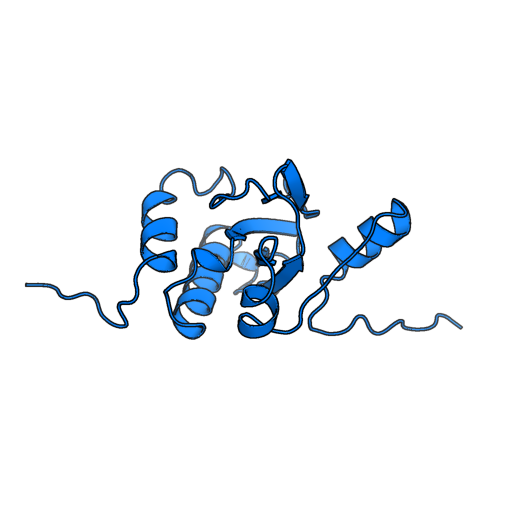2 ? -1.283 2.815 -6.288 1.00 97.31 92 TYR A CA 1
ATOM 718 C C . TYR A 1 92 ? -2.530 1.950 -6.204 1.00 97.31 92 TYR A C 1
ATOM 720 O O . TYR A 1 92 ? -2.618 1.059 -5.359 1.00 97.31 92 TYR A O 1
ATOM 728 N N . TYR A 1 93 ? -3.470 2.180 -7.115 1.00 97.69 93 TYR A N 1
ATOM 729 C CA . TYR A 1 93 ? -4.693 1.397 -7.220 1.00 97.69 93 TYR A CA 1
ATOM 730 C C . TYR A 1 93 ? -4.725 0.669 -8.555 1.00 97.69 93 TYR A C 1
ATOM 732 O O . TYR A 1 93 ? -4.471 1.265 -9.599 1.00 97.69 93 TYR A O 1
ATOM 740 N N . GLU A 1 94 ? -5.021 -0.626 -8.537 1.00 96.62 94 GLU A N 1
ATOM 741 C CA . GLU A 1 94 ? -5.006 -1.457 -9.743 1.00 96.62 94 GLU A CA 1
ATOM 742 C C . GLU A 1 94 ? -6.085 -2.530 -9.685 1.00 96.62 94 GLU A C 1
ATOM 744 O O . GLU A 1 94 ? -6.511 -2.948 -8.608 1.00 96.62 94 GLU A O 1
ATOM 749 N N . ARG A 1 95 ? -6.489 -3.035 -10.853 1.00 96.81 95 ARG A N 1
ATOM 750 C CA . ARG A 1 95 ? -7.234 -4.295 -10.936 1.00 96.81 95 ARG A CA 1
ATOM 751 C C . ARG A 1 95 ? -6.252 -5.460 -10.995 1.00 96.81 95 ARG A C 1
ATOM 753 O O . ARG A 1 95 ? -5.512 -5.604 -11.972 1.00 96.81 95 ARG A O 1
ATOM 760 N N . LYS A 1 96 ? -6.236 -6.287 -9.949 1.00 94.69 96 LYS A N 1
ATOM 761 C CA . LYS A 1 96 ? -5.356 -7.455 -9.816 1.00 94.69 96 LYS A CA 1
ATOM 762 C C . LYS A 1 96 ? -6.137 -8.662 -9.298 1.00 94.69 96 LYS A C 1
ATOM 764 O O . LYS A 1 96 ? -6.369 -8.759 -8.089 1.00 94.69 96 LYS A O 1
ATOM 769 N N . PRO A 1 97 ? -6.486 -9.621 -10.177 1.00 92.69 97 PRO A N 1
ATOM 770 C CA . PRO A 1 97 ? -7.132 -10.859 -9.766 1.00 92.69 97 PRO A CA 1
ATOM 771 C C . PRO A 1 97 ? -6.330 -11.597 -8.691 1.00 92.69 97 PRO A C 1
ATOM 773 O O . PRO A 1 97 ? -5.095 -11.589 -8.704 1.00 92.69 97 PRO A O 1
ATOM 776 N N . ALA A 1 98 ? -7.031 -12.273 -7.783 1.00 92.69 98 ALA A N 1
ATOM 777 C CA . ALA A 1 98 ? -6.389 -13.127 -6.793 1.00 92.69 98 ALA A CA 1
ATOM 778 C C . ALA A 1 98 ? -5.541 -14.224 -7.472 1.00 92.69 98 ALA A C 1
ATOM 780 O O . ALA A 1 98 ? -5.924 -14.782 -8.500 1.00 92.69 98 ALA A O 1
ATOM 781 N N . GLY A 1 99 ? -4.383 -14.528 -6.889 1.00 92.31 99 GLY A N 1
ATOM 782 C CA . GLY A 1 99 ? -3.376 -15.434 -7.438 1.00 92.31 99 GLY A CA 1
ATOM 783 C C . GLY A 1 99 ? -2.372 -14.775 -8.391 1.00 92.31 99 GLY A C 1
ATOM 784 O O . GLY A 1 99 ? -1.521 -15.478 -8.930 1.00 92.31 99 GLY A O 1
ATOM 785 N N . THR A 1 100 ? -2.442 -13.456 -8.612 1.00 92.50 100 THR A N 1
ATOM 786 C CA . THR A 1 100 ? -1.503 -12.741 -9.495 1.00 92.50 100 THR A CA 1
ATOM 787 C C . THR A 1 100 ? -0.396 -12.028 -8.721 1.00 92.50 100 THR A C 1
ATOM 789 O O . THR A 1 100 ? -0.597 -11.542 -7.606 1.00 92.50 100 THR A O 1
ATOM 792 N N . GLY A 1 101 ? 0.790 -11.957 -9.329 1.00 92.88 101 GLY A N 1
ATOM 793 C CA . GLY A 1 101 ? 1.924 -11.211 -8.793 1.00 92.88 101 GLY A CA 1
ATOM 794 C C . GLY A 1 101 ? 1.788 -9.701 -9.007 1.00 92.88 101 GLY A C 1
ATOM 795 O O . GLY A 1 101 ? 1.237 -9.231 -10.007 1.00 92.88 101 GLY A O 1
ATOM 796 N N . VAL A 1 102 ? 2.341 -8.940 -8.071 1.00 94.31 102 VAL A N 1
ATOM 797 C CA . VAL A 1 102 ? 2.527 -7.492 -8.148 1.00 94.31 102 VAL A CA 1
ATOM 798 C C . VAL A 1 102 ? 4.017 -7.233 -8.320 1.00 94.31 102 VAL A C 1
ATOM 800 O O . VAL A 1 102 ? 4.811 -7.552 -7.438 1.00 94.31 102 VAL A O 1
ATOM 803 N N . ALA A 1 103 ? 4.404 -6.681 -9.469 1.00 92.12 103 ALA A N 1
ATOM 804 C CA . ALA A 1 103 ? 5.807 -6.395 -9.736 1.00 92.12 103 ALA A CA 1
ATOM 805 C C . ALA A 1 103 ? 6.321 -5.251 -8.845 1.00 92.12 103 ALA A C 1
ATOM 807 O O . ALA A 1 103 ? 5.672 -4.210 -8.703 1.00 92.12 103 ALA A O 1
ATOM 808 N N . GLY A 1 104 ? 7.502 -5.483 -8.283 1.00 90.31 104 GLY A N 1
ATOM 809 C CA . GLY A 1 104 ? 8.292 -4.592 -7.441 1.00 90.31 104 GLY A CA 1
ATOM 810 C C . GLY A 1 104 ? 9.606 -5.291 -7.076 1.00 90.31 104 GLY A C 1
ATOM 811 O O . GLY A 1 104 ? 9.783 -6.475 -7.385 1.00 90.31 104 GLY A O 1
ATOM 812 N N . GLY A 1 105 ? 10.538 -4.572 -6.463 1.00 86.62 105 GLY A N 1
ATOM 813 C CA . GLY A 1 105 ? 11.778 -5.143 -5.946 1.00 86.62 105 GLY A CA 1
ATOM 814 C C . GLY A 1 105 ? 11.550 -5.998 -4.692 1.00 86.62 105 GLY A C 1
ATOM 815 O O . GLY A 1 105 ? 10.413 -6.232 -4.276 1.00 86.62 105 GLY A O 1
ATOM 816 N N . MET A 1 106 ? 12.640 -6.544 -4.142 1.00 87.44 106 MET A N 1
ATOM 817 C CA . MET A 1 106 ? 12.642 -7.439 -2.968 1.00 87.44 106 MET A CA 1
ATOM 818 C C . MET A 1 106 ? 11.708 -8.665 -3.076 1.00 87.44 106 MET A C 1
ATOM 820 O O . MET A 1 106 ? 11.323 -9.262 -2.080 1.00 87.44 106 MET A O 1
ATOM 824 N N . GLY A 1 107 ? 11.375 -9.089 -4.301 1.00 85.81 107 GLY A N 1
ATOM 825 C CA . GLY A 1 107 ? 10.478 -10.224 -4.560 1.00 85.81 107 GLY A CA 1
ATOM 826 C C . GLY A 1 107 ? 9.040 -9.832 -4.912 1.00 85.81 107 GLY A C 1
ATOM 827 O O . GLY A 1 107 ? 8.255 -10.707 -5.277 1.00 85.81 107 GLY A O 1
ATOM 828 N N . GLY A 1 108 ? 8.713 -8.536 -4.892 1.00 92.19 108 GLY A N 1
ATOM 829 C CA . GLY A 1 108 ? 7.405 -8.012 -5.271 1.00 92.19 108 GLY A CA 1
ATOM 830 C C . GLY A 1 108 ? 6.324 -8.295 -4.229 1.00 92.19 108 GLY A C 1
ATOM 831 O O . GLY A 1 108 ? 6.600 -8.445 -3.044 1.00 92.19 108 GLY A O 1
ATOM 832 N N . GLY A 1 109 ? 5.073 -8.346 -4.681 1.00 93.31 109 GLY A N 1
ATOM 833 C CA . GLY A 1 109 ? 3.917 -8.680 -3.851 1.00 93.31 109 GLY A CA 1
ATOM 834 C C . GLY A 1 109 ? 2.980 -9.667 -4.531 1.00 93.31 109 GLY A C 1
ATOM 835 O O . GLY A 1 109 ? 3.184 -10.057 -5.680 1.00 93.31 109 GLY A O 1
ATOM 836 N N . THR A 1 110 ? 1.928 -10.084 -3.832 1.00 95.50 110 THR A N 1
ATOM 837 C CA . THR A 1 110 ? 0.921 -10.999 -4.389 1.00 95.50 110 THR A CA 1
ATOM 838 C C . THR A 1 110 ? -0.482 -10.506 -4.069 1.00 95.50 110 THR A C 1
ATOM 840 O O . THR A 1 110 ? -0.807 -10.260 -2.913 1.00 95.50 110 THR A O 1
ATOM 843 N N . SER A 1 111 ? -1.343 -10.409 -5.084 1.00 94.50 111 SER A N 1
ATOM 844 C CA . SER A 1 111 ? -2.783 -10.286 -4.859 1.00 94.50 111 SER A CA 1
ATOM 845 C C . SER A 1 111 ? -3.316 -11.664 -4.483 1.00 94.50 111 SER A C 1
ATOM 847 O O . SER A 1 111 ? -3.353 -12.563 -5.318 1.00 94.50 111 SER A O 1
ATOM 849 N N . THR A 1 112 ? -3.699 -11.873 -3.225 1.00 91.81 112 THR A N 1
ATOM 850 C CA . THR A 1 112 ? -4.206 -13.172 -2.737 1.00 91.81 112 THR A CA 1
ATOM 851 C C . THR A 1 112 ? -5.733 -13.206 -2.620 1.00 91.81 112 THR A C 1
ATOM 853 O O . THR A 1 112 ? -6.300 -14.230 -2.250 1.00 91.81 112 THR A O 1
ATOM 856 N N . GLY A 1 113 ? -6.417 -12.091 -2.903 1.00 89.38 113 GLY A N 1
ATOM 857 C CA . GLY A 1 113 ? -7.820 -11.879 -2.517 1.00 89.38 113 GLY A CA 1
ATOM 858 C C . GLY A 1 113 ? -8.002 -11.598 -1.018 1.00 89.38 113 GLY A C 1
ATOM 859 O O . GLY A 1 113 ? -9.107 -11.306 -0.565 1.00 89.38 113 GLY A O 1
ATOM 860 N N . GLN A 1 114 ? -6.914 -11.644 -0.250 1.00 93.12 114 GLN A N 1
ATOM 861 C CA . GLN A 1 114 ? -6.820 -11.220 1.139 1.00 93.12 114 GLN A CA 1
ATOM 862 C C . GLN A 1 114 ? -5.705 -10.175 1.263 1.00 93.12 114 GLN A C 1
ATOM 864 O O . GLN A 1 114 ? -5.033 -9.851 0.284 1.00 93.12 114 GLN A O 1
ATOM 869 N N . LEU A 1 115 ? -5.525 -9.626 2.463 1.00 95.31 115 LEU A N 1
ATOM 870 C CA . LEU A 1 115 ? -4.385 -8.767 2.755 1.00 95.31 115 LEU A CA 1
ATOM 871 C C . LEU A 1 115 ? -3.093 -9.577 2.619 1.00 95.31 115 LEU A C 1
ATOM 873 O O . LEU A 1 115 ? -2.915 -10.581 3.306 1.00 95.31 115 LEU A O 1
ATOM 877 N N . TRP A 1 116 ? -2.208 -9.124 1.740 1.00 97.19 116 TRP A N 1
ATOM 878 C CA . TRP A 1 116 ? -0.830 -9.584 1.665 1.00 97.19 116 TRP A CA 1
ATOM 879 C C . TRP A 1 116 ? 0.083 -8.499 2.234 1.00 97.19 116 TRP A C 1
ATOM 881 O O . TRP A 1 116 ? -0.100 -7.318 1.934 1.00 97.19 116 TRP A O 1
ATOM 891 N N . ILE A 1 117 ? 1.055 -8.906 3.043 1.00 96.44 117 ILE A N 1
ATOM 892 C CA . ILE A 1 117 ? 2.057 -8.040 3.667 1.00 96.44 117 ILE A CA 1
ATOM 893 C C . ILE A 1 117 ? 3.425 -8.643 3.355 1.00 96.44 117 ILE A C 1
ATOM 895 O O . ILE A 1 117 ? 3.564 -9.867 3.301 1.00 96.44 117 ILE A O 1
ATOM 899 N N . HIS A 1 118 ? 4.417 -7.791 3.119 1.00 96.06 118 HIS A N 1
ATOM 900 C CA . HIS A 1 118 ? 5.790 -8.228 2.920 1.00 96.06 118 HIS A CA 1
ATOM 901 C C . HIS A 1 118 ? 6.309 -8.985 4.159 1.00 96.06 118 HIS A C 1
ATOM 903 O O . HIS A 1 118 ? 6.101 -8.493 5.269 1.00 96.06 118 HIS A O 1
ATOM 909 N N . PRO A 1 119 ? 7.032 -10.115 4.006 1.00 94.31 119 PRO A N 1
ATOM 910 C CA . PRO A 1 119 ? 7.489 -10.936 5.138 1.00 94.31 119 PRO A CA 1
ATOM 911 C C . PRO A 1 119 ? 8.344 -10.199 6.178 1.00 94.31 119 PRO A C 1
ATOM 913 O O . PRO A 1 119 ? 8.398 -10.587 7.339 1.00 94.31 119 PRO A O 1
ATOM 916 N N . GLU A 1 120 ? 9.009 -9.117 5.775 1.00 93.31 120 GLU A N 1
ATOM 917 C CA . GLU A 1 120 ? 9.764 -8.247 6.689 1.00 93.31 120 GLU A CA 1
ATOM 918 C C . GLU A 1 120 ? 8.896 -7.646 7.807 1.00 93.31 120 GLU A C 1
ATOM 920 O O . GLU A 1 120 ? 9.392 -7.384 8.896 1.00 93.31 120 GLU A O 1
ATOM 925 N N . PHE A 1 121 ? 7.590 -7.495 7.575 1.00 94.19 121 PHE A N 1
ATOM 926 C CA . PHE A 1 121 ? 6.650 -6.941 8.547 1.00 94.19 121 PHE A CA 1
ATOM 927 C C . PHE A 1 121 ? 5.801 -8.010 9.250 1.00 94.19 121 PHE A C 1
ATOM 929 O O . PHE A 1 121 ? 4.780 -7.672 9.853 1.00 94.19 121 PHE A O 1
ATOM 936 N N . ASP A 1 122 ? 6.190 -9.290 9.205 1.00 93.19 122 ASP A N 1
ATOM 937 C CA . ASP A 1 122 ? 5.429 -10.387 9.825 1.00 93.19 122 ASP A CA 1
ATOM 938 C C . ASP A 1 122 ? 5.160 -10.141 11.324 1.00 93.19 122 ASP A C 1
ATOM 940 O O . ASP A 1 122 ? 4.066 -10.423 11.818 1.00 93.19 122 ASP A O 1
ATOM 944 N N . GLU A 1 123 ? 6.112 -9.539 12.048 1.00 93.44 123 GLU A N 1
ATOM 945 C CA . GLU A 1 123 ? 5.979 -9.236 13.484 1.00 93.44 123 GLU A CA 1
ATOM 946 C C . GLU A 1 123 ? 4.913 -8.167 13.789 1.00 93.44 123 GLU A C 1
ATOM 948 O O . GLU A 1 123 ? 4.332 -8.146 14.879 1.00 93.44 123 GLU A O 1
ATOM 953 N N . ILE A 1 124 ? 4.612 -7.298 12.820 1.00 92.19 124 ILE A N 1
ATOM 954 C CA . ILE A 1 124 ? 3.629 -6.212 12.944 1.00 92.19 124 ILE A CA 1
ATOM 955 C C . ILE A 1 124 ? 2.403 -6.410 12.039 1.00 92.19 124 ILE A C 1
ATOM 957 O O . ILE A 1 124 ? 1.513 -5.557 12.013 1.00 92.19 124 ILE A O 1
ATOM 961 N N . ALA A 1 125 ? 2.292 -7.551 11.352 1.00 93.31 125 ALA A N 1
ATOM 962 C CA . ALA A 1 125 ? 1.244 -7.840 10.373 1.00 93.31 125 ALA A CA 1
ATOM 963 C C . ALA A 1 125 ? -0.180 -7.660 10.930 1.00 93.31 125 ALA A C 1
ATOM 965 O O . ALA A 1 125 ? -1.049 -7.069 10.284 1.00 93.31 125 ALA A O 1
ATOM 966 N N . GLU A 1 126 ? -0.424 -8.103 12.165 1.00 91.00 126 GLU A N 1
ATOM 967 C CA . GLU A 1 126 ? -1.726 -7.925 12.818 1.00 91.00 126 GLU A CA 1
ATOM 968 C C . GLU A 1 126 ? -2.024 -6.459 13.161 1.00 91.00 126 GLU A C 1
ATOM 970 O O . GLU A 1 126 ? -3.186 -6.047 13.141 1.00 91.00 126 GLU A O 1
ATOM 975 N N . GLN A 1 127 ? -1.002 -5.649 13.445 1.00 91.50 127 GLN A N 1
ATOM 976 C CA . GLN A 1 127 ? -1.170 -4.214 13.694 1.00 91.50 127 GLN A CA 1
ATOM 977 C C . GLN A 1 127 ? -1.534 -3.491 12.394 1.00 91.50 127 GLN A C 1
ATOM 979 O O . GLN A 1 127 ? -2.525 -2.763 12.360 1.00 91.50 127 GLN A O 1
ATOM 984 N N . ILE A 1 128 ? -0.816 -3.787 11.304 1.00 93.38 128 ILE A N 1
ATOM 985 C CA . ILE A 1 128 ? -1.112 -3.294 9.949 1.00 93.38 128 ILE A CA 1
ATOM 986 C C . ILE A 1 128 ? -2.554 -3.641 9.568 1.00 93.38 128 ILE A C 1
ATOM 988 O O . ILE A 1 128 ? -3.335 -2.775 9.168 1.00 93.38 128 ILE A O 1
ATOM 992 N N . ARG A 1 129 ? -2.947 -4.907 9.756 1.00 93.81 129 ARG A N 1
ATOM 993 C CA . ARG A 1 129 ? -4.306 -5.368 9.468 1.00 93.81 129 ARG A CA 1
ATOM 994 C C . ARG A 1 129 ? -5.348 -4.578 10.249 1.00 93.81 129 ARG A C 1
ATOM 996 O O . ARG A 1 129 ? -6.337 -4.160 9.654 1.00 93.81 129 ARG A O 1
ATOM 1003 N N . ARG A 1 130 ? -5.139 -4.367 11.554 1.00 91.44 130 ARG A N 1
ATOM 1004 C CA . ARG A 1 130 ? -6.055 -3.585 12.402 1.00 91.44 130 ARG A CA 1
ATOM 1005 C C . ARG A 1 130 ? -6.234 -2.168 11.882 1.00 91.44 130 ARG A C 1
ATOM 1007 O O . ARG A 1 130 ? -7.376 -1.744 11.774 1.00 91.44 130 ARG A O 1
ATOM 1014 N N . VAL A 1 131 ? -5.148 -1.490 11.510 1.00 91.12 131 VAL A N 1
ATOM 1015 C CA . VAL A 1 131 ? -5.201 -0.136 10.934 1.00 91.12 131 VAL A CA 1
ATOM 1016 C C . VAL A 1 131 ? -6.016 -0.118 9.641 1.00 91.12 131 VAL A C 1
ATOM 1018 O O . VAL A 1 131 ? -6.809 0.791 9.433 1.00 91.12 131 VAL A O 1
ATOM 1021 N N . ILE A 1 132 ? -5.876 -1.134 8.785 1.00 92.25 132 ILE A N 1
ATOM 1022 C CA . ILE A 1 132 ? -6.614 -1.225 7.515 1.00 92.25 132 ILE A CA 1
ATOM 1023 C C . ILE A 1 132 ? -8.118 -1.437 7.743 1.00 92.25 132 ILE A C 1
ATOM 1025 O O . ILE A 1 132 ? -8.938 -0.822 7.056 1.00 92.25 132 ILE A O 1
ATOM 1029 N N . VAL A 1 133 ? -8.486 -2.319 8.680 1.00 91.00 133 VAL A N 1
ATOM 1030 C CA . VAL A 1 133 ? -9.891 -2.708 8.909 1.00 91.00 133 VAL A CA 1
ATOM 1031 C C . VAL A 1 133 ? -10.617 -1.856 9.947 1.00 91.00 133 VAL A C 1
ATOM 1033 O O . VAL A 1 133 ? -11.828 -2.011 10.101 1.00 91.00 133 VAL A O 1
ATOM 1036 N N . SER A 1 134 ? -9.925 -0.977 10.672 1.00 78.81 134 SER A N 1
ATOM 1037 C CA . SER A 1 134 ? -10.565 -0.102 11.649 1.00 78.81 134 SER A CA 1
ATOM 1038 C C . SER A 1 134 ? -11.202 1.105 10.962 1.00 78.81 134 SER A C 1
ATOM 1040 O O . SER A 1 134 ? -10.511 1.893 10.325 1.00 78.81 134 SER A O 1
ATOM 1042 N N . GLU A 1 135 ? -12.502 1.303 11.173 1.00 60.22 135 GLU A N 1
ATOM 1043 C CA . GLU A 1 135 ? -13.215 2.558 10.866 1.00 60.22 135 GLU A CA 1
ATOM 1044 C C . GLU A 1 135 ? -12.924 3.674 11.894 1.00 60.22 135 GLU A C 1
ATOM 1046 O O . GLU A 1 135 ? -13.587 4.706 11.894 1.00 60.22 135 GLU A O 1
ATOM 1051 N N . GLN A 1 136 ? -11.984 3.472 12.824 1.00 48.34 136 GLN A N 1
ATOM 1052 C CA . GLN A 1 136 ? -11.764 4.402 13.931 1.00 48.34 136 GLN A CA 1
ATOM 1053 C C . GLN A 1 136 ? -10.779 5.521 13.565 1.00 48.34 136 GLN A C 1
ATOM 1055 O O . GLN A 1 136 ? -9.598 5.271 13.339 1.00 48.34 136 GLN A O 1
ATOM 1060 N N . GLU A 1 137 ? -11.258 6.768 13.600 1.00 54.44 137 GLU A N 1
ATOM 1061 C CA . GLU A 1 137 ? -10.437 7.993 13.569 1.00 54.44 137 GLU A CA 1
ATOM 1062 C C . GLU A 1 137 ? -9.694 8.254 14.903 1.00 54.44 137 GLU A C 1
ATOM 1064 O O . GLU A 1 137 ? -8.851 9.147 14.978 1.00 54.44 137 GLU A O 1
ATOM 1069 N N . THR A 1 138 ? -9.943 7.456 15.951 1.00 41.78 138 THR A N 1
ATOM 1070 C CA . THR A 1 138 ? -9.321 7.579 17.282 1.00 41.78 138 THR A CA 1
ATOM 1071 C C . THR A 1 138 ? -9.234 6.239 18.022 1.00 41.78 138 THR A C 1
ATOM 1073 O O . THR A 1 138 ? -10.173 5.447 18.016 1.00 41.78 138 THR A O 1
ATOM 1076 N N . LEU A 1 139 ? -8.114 6.015 18.722 1.00 40.81 139 LEU A N 1
ATOM 1077 C CA . LEU A 1 139 ? -7.998 4.987 19.761 1.00 40.81 139 LEU A CA 1
ATOM 1078 C C . LEU A 1 139 ? -8.854 5.411 20.961 1.00 40.81 139 LEU A C 1
ATOM 1080 O O . LEU A 1 139 ? -8.525 6.388 21.634 1.00 40.81 139 LEU A O 1
ATOM 1084 N N . ASP A 1 140 ? -9.933 4.681 21.232 1.00 42.84 140 ASP A N 1
ATOM 1085 C CA . ASP A 1 140 ? -10.620 4.762 22.520 1.00 42.84 140 ASP A CA 1
ATOM 1086 C C . ASP A 1 140 ? -9.735 4.047 23.550 1.00 42.84 140 ASP A C 1
ATOM 1088 O O . ASP A 1 140 ? -9.591 2.821 23.533 1.00 42.84 140 ASP A O 1
ATOM 1092 N N . VAL A 1 141 ? -9.044 4.831 24.375 1.00 45.50 141 VAL A N 1
ATOM 1093 C CA . VAL A 1 141 ? -8.259 4.320 25.501 1.00 45.50 141 VAL A CA 1
ATOM 1094 C C . VAL A 1 141 ? -9.060 4.597 26.776 1.00 45.50 141 VAL A C 1
ATOM 1096 O O . VAL A 1 141 ? -9.480 5.744 26.953 1.00 45.50 141 VAL A O 1
ATOM 1099 N N . PRO A 1 142 ? -9.292 3.596 27.644 1.00 47.47 142 PRO A N 1
ATOM 1100 C CA . PRO A 1 142 ? -9.894 3.820 28.957 1.00 47.47 142 PRO A CA 1
ATOM 1101 C C . PRO A 1 142 ? -9.000 4.645 29.893 1.00 47.47 142 PRO A C 1
ATOM 1103 O O . PRO A 1 142 ? -7.755 4.595 29.744 1.00 47.47 142 PRO A O 1
#

Organism: NCBI:txid2527987